Protein AF-A0A352AAH0-F1 (afdb_monomer_lite)

pLDDT: mean 77.25, std 19.18, range [34.0, 96.0]

Structure (mmCIF, N/CA/C/O backbone):
data_AF-A0A352AAH0-F1
#
_entry.id   AF-A0A352AAH0-F1
#
loop_
_atom_site.group_PDB
_atom_site.id
_atom_site.type_symbol
_atom_site.label_atom_id
_atom_site.label_alt_id
_atom_site.label_comp_id
_atom_site.label_asym_id
_atom_site.label_entity_id
_atom_site.label_seq_id
_atom_site.pdbx_PDB_ins_code
_atom_site.Cartn_x
_atom_site.Cartn_y
_atom_site.Cartn_z
_atom_site.occupancy
_atom_site.B_iso_or_equiv
_atom_site.auth_seq_id
_atom_site.auth_comp_id
_atom_site.auth_asym_id
_atom_site.auth_atom_id
_atom_site.pdbx_PDB_model_num
ATOM 1 N N . MET A 1 1 ? 11.071 5.634 -15.881 1.00 62.75 1 MET A N 1
ATOM 2 C CA . MET A 1 1 ? 10.618 4.222 -15.973 1.00 62.75 1 MET A CA 1
ATOM 3 C C . MET A 1 1 ? 9.137 4.159 -15.609 1.00 62.75 1 MET A C 1
ATOM 5 O O . MET A 1 1 ? 8.732 4.923 -14.745 1.00 62.75 1 MET A O 1
ATOM 9 N N . ARG A 1 2 ? 8.311 3.330 -16.268 1.00 62.19 2 ARG A N 1
ATOM 10 C CA . ARG A 1 2 ? 6.897 3.151 -15.871 1.00 62.19 2 ARG A CA 1
ATOM 11 C C . ARG A 1 2 ? 6.819 2.057 -14.805 1.00 62.19 2 ARG A C 1
ATOM 13 O O . ARG A 1 2 ? 7.285 0.951 -15.054 1.00 62.19 2 ARG A O 1
ATOM 20 N N . VAL A 1 3 ? 6.283 2.382 -13.632 1.00 69.81 3 VAL A N 1
ATOM 21 C CA . VAL A 1 3 ? 6.071 1.426 -12.536 1.00 69.81 3 VAL A CA 1
ATOM 22 C C . VAL A 1 3 ? 4.645 0.908 -12.629 1.00 69.81 3 VAL A C 1
ATOM 24 O O . VAL A 1 3 ? 3.704 1.700 -12.622 1.00 69.81 3 VAL A O 1
ATOM 27 N N . TYR A 1 4 ? 4.499 -0.410 -12.716 1.00 78.62 4 TYR A N 1
ATOM 28 C CA . TYR A 1 4 ? 3.206 -1.084 -12.709 1.00 78.62 4 TYR A CA 1
ATOM 29 C C . TYR A 1 4 ? 3.053 -1.847 -11.400 1.00 78.62 4 TYR A C 1
ATOM 31 O O . TYR A 1 4 ? 3.964 -2.559 -10.978 1.00 78.62 4 TYR A O 1
ATOM 39 N N . TRP A 1 5 ? 1.901 -1.683 -10.763 1.00 82.25 5 TRP A N 1
ATOM 40 C CA . TRP A 1 5 ? 1.512 -2.483 -9.612 1.00 82.25 5 TRP A CA 1
ATOM 41 C C . TRP A 1 5 ? 0.748 -3.699 -10.118 1.00 82.25 5 TRP A C 1
ATOM 43 O O . TRP A 1 5 ? -0.163 -3.560 -10.933 1.00 82.25 5 TRP A O 1
ATOM 53 N N . THR A 1 6 ? 1.134 -4.885 -9.659 1.00 90.12 6 THR A N 1
ATOM 54 C CA . THR A 1 6 ? 0.356 -6.099 -9.909 1.00 90.12 6 THR A CA 1
ATOM 55 C C . THR A 1 6 ? -0.872 -6.124 -9.000 1.00 90.12 6 THR A C 1
ATOM 57 O O . THR A 1 6 ? -0.882 -5.484 -7.945 1.00 90.12 6 THR A O 1
ATOM 60 N N . ASP A 1 7 ? -1.893 -6.893 -9.376 1.00 87.25 7 ASP A N 1
ATOM 61 C CA . ASP A 1 7 ? -3.091 -7.083 -8.546 1.00 87.25 7 ASP A CA 1
ATOM 62 C C . ASP A 1 7 ? -2.726 -7.593 -7.139 1.00 87.25 7 ASP A C 1
ATOM 64 O O . ASP A 1 7 ? -3.159 -7.044 -6.129 1.00 87.25 7 ASP A O 1
ATOM 68 N N . THR A 1 8 ? -1.787 -8.539 -7.057 1.00 89.56 8 THR A N 1
ATOM 69 C CA . THR A 1 8 ? -1.247 -9.042 -5.786 1.00 89.56 8 THR A CA 1
ATOM 70 C C . THR A 1 8 ? -0.598 -7.941 -4.946 1.00 89.56 8 THR A C 1
ATOM 72 O O . THR A 1 8 ? -0.777 -7.897 -3.730 1.00 89.56 8 THR A O 1
ATOM 75 N N . ALA A 1 9 ? 0.147 -7.022 -5.569 1.00 87.94 9 ALA A N 1
ATOM 76 C CA . ALA A 1 9 ? 0.769 -5.914 -4.849 1.00 87.94 9 ALA A CA 1
ATOM 77 C C . ALA A 1 9 ? -0.282 -4.945 -4.280 1.00 87.94 9 ALA A C 1
ATOM 79 O O . ALA A 1 9 ? -0.109 -4.445 -3.167 1.00 87.94 9 ALA A O 1
ATOM 80 N N . LEU A 1 10 ? -1.387 -4.727 -4.999 1.00 88.94 10 LEU A N 1
ATOM 81 C CA . LEU A 1 10 ? -2.528 -3.956 -4.500 1.00 88.94 10 LEU A CA 1
ATOM 82 C C . LEU A 1 10 ? -3.214 -4.667 -3.329 1.00 88.94 10 LEU A C 1
ATOM 84 O O . LEU A 1 10 ? -3.472 -4.035 -2.306 1.00 88.94 10 LEU A O 1
ATOM 88 N N . GLN A 1 11 ? -3.441 -5.980 -3.428 1.00 92.75 11 GLN A N 1
ATOM 89 C CA . GLN A 1 11 ? -4.023 -6.768 -2.337 1.00 92.75 11 GLN A CA 1
ATOM 90 C C . GLN A 1 11 ? -3.160 -6.730 -1.072 1.00 92.75 11 GLN A C 1
ATOM 92 O O . GLN A 1 11 ? -3.679 -6.544 0.028 1.00 92.75 11 GLN A O 1
ATOM 97 N N . HIS A 1 12 ? -1.838 -6.839 -1.210 1.00 91.75 12 HIS A N 1
ATOM 98 C CA . HIS A 1 12 ? -0.921 -6.710 -0.078 1.00 91.75 12 HIS A CA 1
ATOM 99 C C . HIS A 1 12 ? -0.962 -5.311 0.541 1.00 91.75 12 HIS A C 1
ATOM 101 O O . HIS A 1 12 ? -0.959 -5.182 1.765 1.00 91.75 12 HIS A O 1
ATOM 107 N N . LEU A 1 13 ? -1.037 -4.262 -0.279 1.00 91.56 13 LEU A N 1
ATOM 108 C CA . LEU A 1 13 ? -1.122 -2.889 0.212 1.00 91.56 13 LEU A CA 1
ATOM 109 C C . LEU A 1 13 ? -2.432 -2.646 0.980 1.00 91.56 13 LEU A C 1
ATOM 111 O O . LEU A 1 13 ? -2.405 -2.068 2.068 1.00 91.56 13 LEU A O 1
ATOM 115 N N . LEU A 1 14 ? -3.552 -3.169 0.474 1.00 92.50 14 LEU A N 1
ATOM 116 C CA . LEU A 1 14 ? -4.844 -3.151 1.165 1.00 92.50 14 LEU A CA 1
ATOM 117 C C . LEU A 1 14 ? -4.809 -3.947 2.475 1.00 92.50 14 LEU A C 1
ATOM 119 O O . LEU A 1 14 ? -5.347 -3.489 3.482 1.00 92.50 14 LEU A O 1
ATOM 123 N N . ALA A 1 15 ? -4.153 -5.109 2.496 1.00 94.38 15 ALA A N 1
ATOM 124 C CA . ALA A 1 15 ? -4.014 -5.923 3.701 1.00 94.38 15 ALA A CA 1
ATOM 125 C C . ALA A 1 15 ? -3.181 -5.215 4.784 1.00 94.38 15 ALA A C 1
ATOM 127 O O . ALA A 1 15 ? -3.567 -5.220 5.953 1.00 94.38 15 ALA A O 1
ATOM 128 N N . ILE A 1 16 ? -2.078 -4.559 4.400 1.00 91.94 16 ILE A N 1
ATOM 129 C CA . ILE A 1 16 ? -1.241 -3.757 5.307 1.00 91.94 16 ILE A CA 1
ATOM 130 C C . ILE A 1 16 ? -2.048 -2.595 5.888 1.00 91.94 16 ILE A C 1
ATOM 132 O O . ILE A 1 16 ? -2.048 -2.404 7.105 1.00 91.94 16 ILE A O 1
ATOM 136 N N . HIS A 1 17 ? -2.762 -1.848 5.040 1.00 94.38 17 HIS A N 1
ATOM 137 C CA . HIS A 1 17 ? -3.617 -0.748 5.491 1.00 94.38 17 HIS A CA 1
ATOM 138 C C . HIS A 1 17 ? -4.679 -1.246 6.469 1.00 94.38 17 HIS A C 1
ATOM 140 O O . HIS A 1 17 ? -4.738 -0.775 7.602 1.00 94.38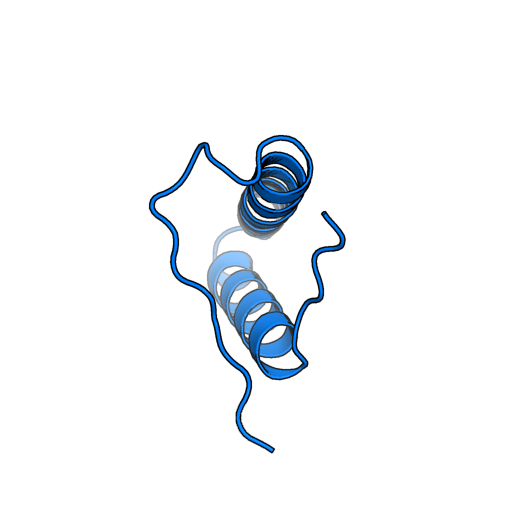 17 HIS A O 1
ATOM 146 N N . THR A 1 18 ? -5.429 -2.278 6.079 1.00 94.75 18 THR A N 1
ATOM 147 C CA . THR A 1 18 ? -6.505 -2.863 6.890 1.00 94.75 18 THR A CA 1
ATOM 148 C C . THR A 1 18 ? -5.993 -3.370 8.234 1.00 94.75 18 THR A C 1
ATOM 150 O O . THR A 1 18 ? -6.674 -3.230 9.246 1.00 94.75 18 THR A O 1
ATOM 153 N N . TYR A 1 19 ? -4.797 -3.962 8.274 1.00 96.00 19 TYR A N 1
ATOM 154 C CA . TYR A 1 19 ? -4.197 -4.440 9.514 1.00 96.00 19 TYR A CA 1
ATOM 155 C C . TYR A 1 19 ? -3.835 -3.287 10.457 1.00 96.00 19 TYR A C 1
ATOM 157 O O . TYR A 1 19 ? -4.187 -3.330 11.634 1.00 96.00 19 TYR A O 1
ATOM 165 N N . ILE A 1 20 ? -3.179 -2.244 9.945 1.00 93.44 20 ILE A N 1
ATOM 166 C CA . ILE A 1 20 ? -2.740 -1.094 10.747 1.00 93.44 20 ILE A CA 1
ATOM 167 C C . ILE A 1 20 ? -3.936 -0.237 11.186 1.00 93.44 20 ILE A C 1
ATOM 169 O O . ILE A 1 20 ? -3.966 0.250 12.320 1.00 93.44 20 ILE A O 1
ATOM 173 N N . AL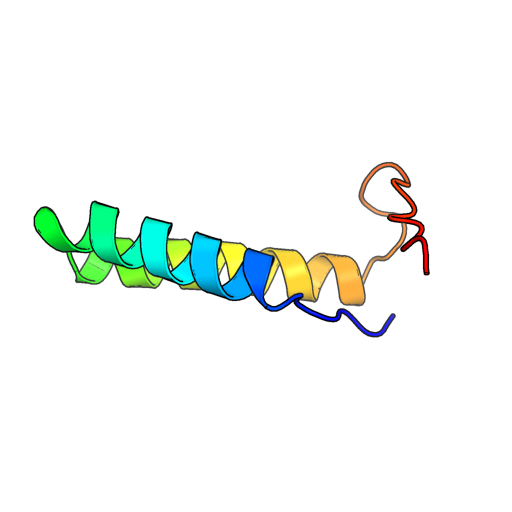A A 1 21 ? -4.952 -0.105 10.329 1.00 95.94 21 ALA A N 1
ATOM 174 C CA . ALA A 1 21 ? -6.144 0.696 10.583 1.00 95.94 21 ALA A CA 1
ATOM 175 C C . ALA A 1 21 ? -6.952 0.215 11.798 1.00 95.94 21 ALA A C 1
ATOM 177 O O . ALA A 1 21 ? -7.647 1.019 12.415 1.00 95.94 21 ALA A O 1
ATOM 178 N N . LYS A 1 22 ? -6.808 -1.060 12.197 1.00 95.88 22 LYS A N 1
ATOM 179 C CA . LYS A 1 22 ? -7.399 -1.604 13.434 1.00 95.88 22 LYS A CA 1
ATOM 180 C C . LYS A 1 22 ? -6.935 -0.863 14.687 1.00 95.88 22 LYS A C 1
ATOM 182 O O . LYS A 1 22 ? -7.686 -0.773 15.652 1.00 95.88 22 LYS A O 1
ATOM 187 N N . ASN A 1 23 ? -5.706 -0.352 14.671 1.00 94.81 23 ASN A N 1
ATOM 188 C CA . ASN A 1 23 ? -5.083 0.307 15.815 1.00 94.81 23 ASN A CA 1
ATOM 189 C C . ASN A 1 23 ? -4.990 1.820 15.603 1.00 94.81 23 ASN A C 1
ATOM 191 O O . ASN A 1 23 ? -5.189 2.586 16.542 1.00 94.81 23 ASN A O 1
ATOM 195 N N . SER A 1 24 ? -4.675 2.257 14.382 1.00 94.06 24 SER A N 1
ATOM 196 C CA . SER A 1 24 ? -4.636 3.674 14.029 1.00 94.06 24 SER A CA 1
ATOM 197 C C . SER A 1 24 ? -4.886 3.864 12.529 1.00 94.06 24 SER A C 1
ATOM 199 O O . SER A 1 24 ? -3.989 3.603 11.720 1.00 94.06 24 SER A O 1
ATOM 201 N N . PRO A 1 25 ? -6.076 4.349 12.131 1.00 91.75 25 PRO A N 1
ATOM 202 C CA . PRO A 1 25 ? -6.386 4.597 10.725 1.00 91.75 25 PRO A CA 1
ATOM 203 C C . PRO A 1 25 ? -5.507 5.701 10.128 1.00 91.75 25 PRO A C 1
ATOM 205 O O . PRO A 1 25 ? -5.015 5.555 9.015 1.00 91.75 25 PRO A O 1
ATOM 208 N N . GLN A 1 26 ? -5.194 6.749 10.895 1.00 93.06 26 GLN A N 1
ATOM 209 C CA . GLN A 1 26 ? -4.330 7.835 10.423 1.00 93.06 26 GLN A CA 1
ATOM 210 C C . GLN A 1 26 ? -2.902 7.346 10.148 1.00 93.06 26 GLN A C 1
ATOM 212 O O . GLN A 1 26 ? -2.248 7.797 9.209 1.00 93.06 26 GLN A O 1
ATOM 217 N N . TYR A 1 27 ? -2.398 6.410 10.958 1.00 91.62 27 TYR A N 1
ATOM 218 C CA . TYR A 1 27 ? -1.076 5.830 10.736 1.00 91.62 27 TYR A CA 1
ATOM 219 C C . TYR A 1 27 ? -1.056 4.878 9.533 1.00 91.62 27 TYR A C 1
ATOM 221 O O . TYR A 1 27 ? -0.060 4.836 8.810 1.00 91.62 27 TYR A O 1
ATOM 229 N N . ALA A 1 28 ? -2.155 4.160 9.277 1.00 90.69 28 ALA A N 1
ATOM 230 C CA . ALA A 1 28 ? -2.297 3.313 8.094 1.00 90.69 28 ALA A CA 1
ATOM 231 C C . ALA A 1 28 ? -2.150 4.126 6.797 1.00 90.69 28 ALA A C 1
ATOM 233 O O . ALA A 1 28 ? -1.403 3.720 5.901 1.00 90.69 28 ALA A O 1
ATOM 234 N N . ASP A 1 29 ? -2.769 5.308 6.738 1.00 92.62 29 ASP A N 1
ATOM 235 C CA . ASP A 1 29 ? -2.667 6.210 5.587 1.00 92.62 29 ASP A CA 1
ATOM 236 C C . 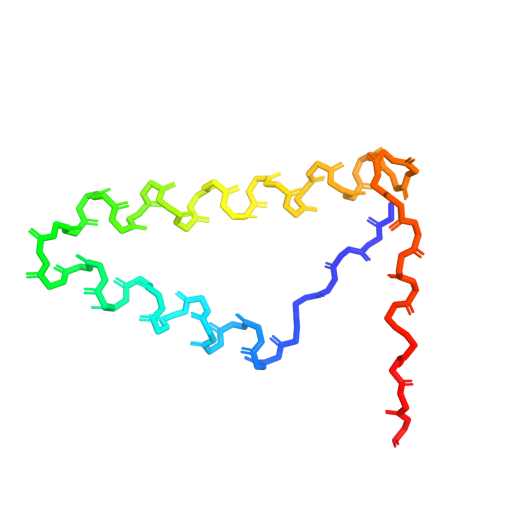ASP A 1 29 ? -1.222 6.682 5.372 1.00 92.62 29 ASP A C 1
ATOM 238 O O . ASP A 1 29 ? -0.696 6.589 4.264 1.00 92.62 29 ASP A O 1
ATOM 242 N N . ILE A 1 30 ? -0.520 7.079 6.443 1.00 93.38 30 ILE A N 1
ATOM 243 C CA . ILE A 1 30 ? 0.894 7.495 6.378 1.00 93.38 30 ILE A CA 1
ATOM 244 C C . ILE A 1 30 ? 1.787 6.375 5.819 1.00 93.38 30 ILE A C 1
ATOM 246 O O . ILE A 1 30 ? 2.728 6.641 5.062 1.00 93.38 30 ILE A O 1
ATOM 250 N N . VAL A 1 31 ? 1.529 5.122 6.199 1.00 91.50 31 VAL A N 1
ATOM 251 C CA . VAL A 1 31 ? 2.309 3.962 5.744 1.00 91.50 31 VAL A CA 1
ATOM 252 C C . VAL A 1 31 ? 2.088 3.695 4.254 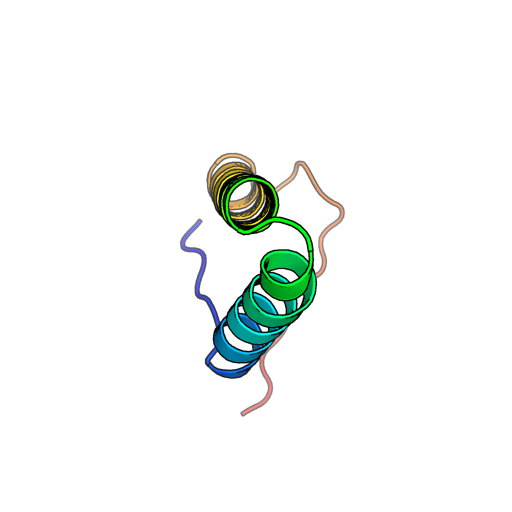1.00 91.50 31 VAL A C 1
ATOM 254 O O . VAL A 1 31 ? 3.068 3.542 3.517 1.00 91.50 31 VAL A O 1
ATOM 257 N N . VAL A 1 32 ? 0.835 3.707 3.793 1.00 89.88 32 VAL A N 1
ATOM 258 C CA . VAL A 1 32 ? 0.493 3.569 2.365 1.00 89.88 32 VAL A CA 1
ATOM 259 C C . VAL A 1 32 ? 1.122 4.689 1.535 1.00 89.88 32 VAL A C 1
ATOM 261 O O . VAL A 1 32 ? 1.730 4.440 0.490 1.00 89.88 32 VAL A O 1
ATOM 264 N N . ASP A 1 33 ? 1.066 5.916 2.039 1.00 89.94 33 ASP A N 1
ATOM 265 C CA . ASP A 1 33 ? 1.656 7.089 1.406 1.00 89.94 33 ASP A CA 1
ATOM 266 C C . ASP A 1 33 ? 3.179 6.976 1.249 1.00 89.94 33 ASP A C 1
ATOM 268 O O . ASP A 1 33 ? 3.756 7.409 0.247 1.00 89.94 33 ASP A O 1
ATOM 272 N N . ARG A 1 34 ? 3.868 6.413 2.249 1.00 90.44 34 ARG A N 1
ATOM 273 C CA . ARG A 1 34 ? 5.321 6.186 2.195 1.00 90.44 34 ARG A CA 1
ATOM 274 C C . ARG A 1 34 ? 5.685 5.118 1.168 1.00 90.44 34 ARG A C 1
ATOM 276 O O . ARG A 1 34 ? 6.633 5.315 0.408 1.00 90.44 34 ARG A O 1
ATOM 283 N N . LEU A 1 35 ? 4.934 4.018 1.127 1.00 87.56 35 LEU A N 1
ATOM 284 C CA . LEU A 1 35 ? 5.126 2.937 0.155 1.00 87.56 35 LEU A CA 1
ATOM 285 C C . LEU A 1 35 ? 4.927 3.444 -1.277 1.00 87.56 35 LEU A C 1
ATOM 287 O O . LEU A 1 35 ? 5.780 3.227 -2.137 1.00 87.56 35 LEU A O 1
ATOM 291 N N . THR A 1 36 ? 3.861 4.209 -1.506 1.00 86.06 36 THR A N 1
ATOM 292 C CA . THR A 1 36 ? 3.544 4.778 -2.821 1.00 86.06 36 THR A CA 1
ATOM 293 C C . THR A 1 36 ? 4.607 5.780 -3.274 1.00 86.06 36 THR A C 1
ATOM 295 O O . THR A 1 36 ? 5.094 5.700 -4.405 1.00 86.06 36 THR A O 1
ATOM 298 N N . ARG A 1 37 ? 5.052 6.675 -2.378 1.00 84.62 37 ARG A N 1
ATOM 299 C CA . ARG A 1 37 ? 6.130 7.637 -2.670 1.00 84.62 37 ARG A CA 1
ATOM 300 C C . ARG A 1 37 ? 7.459 6.961 -2.988 1.00 84.62 37 ARG A C 1
ATOM 302 O O . ARG A 1 37 ? 8.162 7.399 -3.897 1.00 84.62 37 ARG 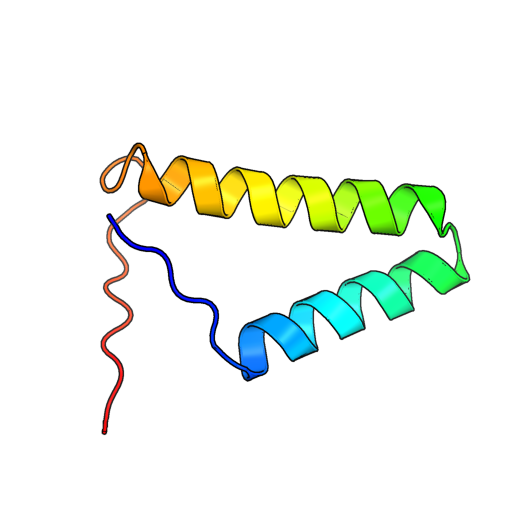A O 1
ATOM 309 N N . ARG A 1 38 ? 7.807 5.877 -2.291 1.00 82.00 38 ARG A N 1
ATOM 310 C CA . ARG A 1 38 ? 9.044 5.131 -2.567 1.00 82.00 38 ARG A CA 1
ATOM 311 C C . ARG A 1 38 ? 9.006 4.459 -3.941 1.00 82.00 38 ARG A C 1
ATOM 313 O O . ARG A 1 38 ? 9.998 4.512 -4.664 1.00 82.00 38 ARG A O 1
ATOM 320 N N . SER A 1 39 ? 7.859 3.917 -4.347 1.00 79.56 39 SER A N 1
ATOM 321 C CA . SER A 1 39 ? 7.668 3.376 -5.701 1.00 79.56 39 SER A CA 1
ATOM 322 C C . SER A 1 39 ? 7.798 4.454 -6.785 1.00 79.56 39 SER A C 1
ATOM 324 O O . SER A 1 39 ? 8.406 4.212 -7.827 1.00 79.56 39 SER A O 1
ATOM 326 N N . GLN A 1 40 ? 7.305 5.671 -6.531 1.00 79.00 40 GLN A N 1
ATOM 327 C CA . GLN A 1 40 ? 7.496 6.816 -7.433 1.00 79.00 40 GLN A CA 1
ATOM 328 C C . GLN A 1 40 ? 8.966 7.257 -7.516 1.00 79.00 40 GLN A C 1
ATOM 330 O O . GLN A 1 40 ? 9.451 7.575 -8.600 1.00 79.00 40 GLN A O 1
ATOM 335 N N . GLN A 1 41 ? 9.708 7.227 -6.404 1.00 77.12 41 GLN A N 1
ATOM 336 C CA . GLN A 1 41 ? 11.144 7.531 -6.405 1.00 77.12 41 GLN A CA 1
ATOM 337 C C . GLN A 1 41 ? 11.948 6.530 -7.241 1.00 77.12 41 GLN A C 1
ATOM 339 O O . GLN A 1 41 ? 12.818 6.947 -7.999 1.00 77.12 41 GLN A O 1
ATOM 344 N N . ILE A 1 42 ? 11.622 5.235 -7.175 1.00 72.94 42 ILE A N 1
ATOM 345 C CA . ILE A 1 42 ? 12.249 4.206 -8.025 1.00 72.94 42 ILE A CA 1
ATOM 346 C C . ILE A 1 42 ? 11.960 4.476 -9.513 1.00 72.94 42 ILE A C 1
ATOM 348 O O . ILE A 1 42 ? 12.827 4.279 -10.362 1.00 72.94 42 ILE A O 1
ATOM 352 N N . ALA A 1 43 ? 10.774 4.997 -9.847 1.00 69.56 43 ALA A N 1
ATOM 353 C CA . ALA A 1 43 ? 10.441 5.396 -11.217 1.00 69.56 43 ALA A CA 1
ATOM 354 C C . ALA A 1 43 ? 11.319 6.551 -11.742 1.00 69.56 43 ALA A C 1
ATOM 356 O O . ALA A 1 43 ? 11.628 6.583 -12.943 1.00 69.56 43 ALA A O 1
ATOM 357 N N . ALA A 1 44 ? 11.683 7.481 -10.848 1.00 65.88 44 ALA A N 1
ATOM 358 C CA . ALA A 1 44 ? 12.510 8.659 -11.116 1.00 65.88 44 ALA A CA 1
ATOM 359 C C . ALA A 1 44 ? 14.018 8.350 -11.110 1.00 65.88 44 ALA A C 1
ATOM 361 O O . ALA A 1 44 ? 14.762 8.932 -11.895 1.00 65.88 44 ALA A O 1
ATOM 362 N N . PHE A 1 45 ? 14.456 7.395 -10.286 1.00 63.53 45 PHE A N 1
ATOM 363 C CA . PHE A 1 45 ? 15.845 6.952 -10.165 1.00 63.53 45 PHE A CA 1
ATOM 364 C C . PHE A 1 45 ? 15.937 5.423 -10.313 1.00 63.53 45 PHE A C 1
ATOM 366 O O . PHE A 1 45 ? 16.146 4.708 -9.334 1.00 63.53 45 PHE A O 1
ATOM 373 N N . PRO A 1 46 ? 15.814 4.884 -11.538 1.00 61.44 46 PRO A N 1
ATOM 374 C CA . PRO A 1 46 ? 15.769 3.436 -11.771 1.00 61.44 46 PRO A CA 1
ATOM 375 C C . PRO A 1 46 ? 17.059 2.684 -11.388 1.00 61.44 46 PRO A C 1
ATOM 377 O O . PRO A 1 46 ? 17.057 1.459 -11.364 1.00 61.44 46 PRO A O 1
ATOM 380 N N . LEU A 1 47 ? 18.149 3.397 -11.079 1.00 61.91 47 LEU A N 1
ATOM 381 C CA . LEU A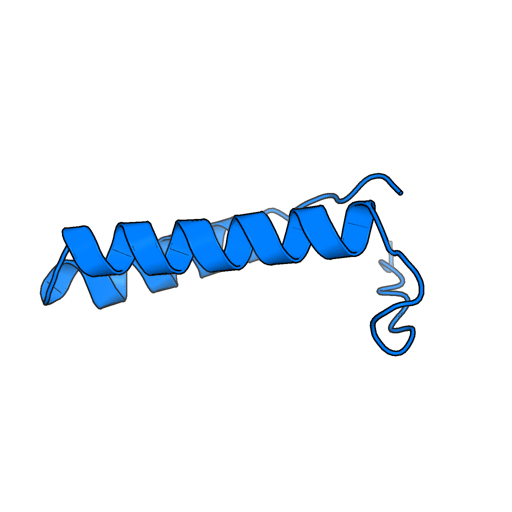 1 47 ? 19.457 2.842 -10.710 1.00 61.91 47 LEU A CA 1
ATOM 382 C C . LEU A 1 47 ? 19.824 3.045 -9.225 1.00 61.91 47 LEU A C 1
ATOM 384 O O . LEU A 1 47 ? 20.926 2.684 -8.822 1.00 61.91 47 LEU A O 1
ATOM 388 N N . SER A 1 48 ? 18.947 3.626 -8.393 1.00 60.53 48 SER A N 1
ATOM 389 C CA . SER A 1 48 ? 19.260 3.912 -6.977 1.00 60.53 48 SER A CA 1
ATOM 390 C C . SER A 1 48 ? 18.967 2.753 -6.015 1.00 60.53 48 SER A C 1
ATOM 392 O O . SER A 1 48 ? 19.231 2.860 -4.819 1.00 60.53 48 SER A O 1
ATOM 394 N N . GLY A 1 49 ? 18.412 1.649 -6.511 1.00 52.03 49 GLY A N 1
ATOM 395 C CA . GLY A 1 49 ? 18.254 0.396 -5.779 1.00 52.03 49 GLY A CA 1
ATOM 396 C C . GLY A 1 49 ? 18.820 -0.736 -6.623 1.00 52.03 49 GLY A C 1
ATOM 397 O O . GLY A 1 49 ? 18.564 -0.770 -7.823 1.00 52.03 49 GLY A O 1
ATOM 398 N N . GLY A 1 50 ? 19.607 -1.626 -6.010 1.00 53.41 50 GLY A N 1
ATOM 399 C CA . GLY A 1 50 ? 20.200 -2.780 -6.684 1.00 53.41 50 GLY A CA 1
ATOM 400 C C . GLY A 1 50 ? 19.180 -3.484 -7.576 1.00 53.41 50 GLY A C 1
ATOM 401 O O . GLY A 1 50 ? 18.112 -3.890 -7.118 1.00 53.41 50 GLY A O 1
ATOM 402 N N . THR A 1 51 ? 19.513 -3.558 -8.860 1.00 45.38 51 THR A N 1
ATOM 403 C CA . THR A 1 51 ? 18.717 -4.121 -9.945 1.00 45.38 51 THR A CA 1
ATOM 404 C C . THR A 1 51 ? 18.155 -5.490 -9.566 1.00 45.38 51 THR A C 1
ATOM 406 O O . THR A 1 51 ? 18.845 -6.498 -9.658 1.00 45.38 51 THR A O 1
ATOM 409 N N . THR A 1 52 ? 16.883 -5.543 -9.177 1.00 36.94 52 THR A N 1
ATOM 410 C CA . THR A 1 52 ? 16.086 -6.767 -9.289 1.00 36.94 52 THR A CA 1
ATOM 411 C C . THR A 1 52 ? 15.084 -6.517 -10.396 1.00 36.94 52 THR A C 1
ATOM 413 O O . THR A 1 52 ? 14.031 -5.911 -10.206 1.00 36.94 52 THR A O 1
ATOM 416 N N . ILE A 1 53 ? 15.485 -6.931 -11.592 1.00 37.97 53 ILE A N 1
ATOM 417 C CA . ILE A 1 53 ? 14.616 -7.069 -12.751 1.00 37.97 53 ILE A CA 1
ATOM 418 C C . ILE A 1 53 ? 13.589 -8.128 -12.347 1.00 37.97 53 ILE A C 1
ATOM 420 O O . ILE A 1 53 ? 13.916 -9.311 -12.277 1.00 37.97 53 ILE A O 1
ATOM 424 N N . ILE A 1 54 ? 12.372 -7.717 -11.994 1.00 42.97 54 ILE A N 1
ATOM 425 C CA . ILE A 1 54 ? 11.281 -8.668 -11.774 1.00 42.97 54 ILE A CA 1
ATOM 426 C C . ILE A 1 54 ? 10.820 -9.082 -13.169 1.00 42.97 54 ILE A C 1
ATOM 428 O O . ILE A 1 54 ? 9.968 -8.440 -13.781 1.00 42.97 54 ILE A O 1
ATOM 432 N N . GLN A 1 55 ? 11.485 -10.096 -13.717 1.00 39.84 55 GLN A N 1
ATOM 433 C CA . GLN A 1 55 ? 11.091 -10.730 -14.963 1.00 39.84 55 GLN A CA 1
ATOM 434 C C . GLN A 1 55 ? 9.775 -11.467 -14.704 1.00 39.84 55 GLN A C 1
ATOM 436 O O . GLN A 1 55 ? 9.738 -12.445 -13.961 1.00 39.84 55 GLN A O 1
ATOM 441 N N . LEU A 1 56 ? 8.683 -10.949 -15.263 1.00 40.84 56 LEU A N 1
ATOM 442 C CA . LEU A 1 56 ? 7.386 -11.614 -15.240 1.00 40.84 56 LEU A CA 1
ATOM 443 C C . LEU A 1 56 ? 7.436 -12.767 -16.250 1.00 40.84 56 LEU A C 1
ATOM 445 O O . LEU A 1 56 ? 7.568 -12.536 -17.451 1.00 40.84 56 LEU A O 1
ATOM 449 N N . SER A 1 57 ? 7.389 -14.001 -15.742 1.00 34.00 57 SER A N 1
ATOM 450 C CA . SER A 1 57 ? 7.044 -15.179 -16.540 1.00 34.00 57 SER A CA 1
ATOM 451 C C . SER A 1 57 ? 5.601 -15.047 -17.011 1.00 34.00 57 SER A C 1
ATOM 453 O O . SER A 1 57 ? 4.737 -14.646 -16.229 1.00 34.00 57 SER A O 1
ATOM 455 N N . GLN A 1 58 ? 5.405 -15.398 -18.281 1.00 37.09 58 GLN A N 1
ATOM 456 C CA . GLN A 1 58 ? 4.125 -15.685 -18.929 1.00 37.09 58 GLN A CA 1
ATOM 457 C C . GLN A 1 58 ? 3.323 -16.730 -18.152 1.00 37.09 58 GLN A C 1
ATOM 459 O O . GLN A 1 58 ? 3.976 -17.607 -17.531 1.00 37.09 58 GLN A O 1
#

Foldseek 3Di:
DDDDQDPVNVVVLVVQQVVCVVPPNVVSVVVSVVVVVVSVVCVVVVPPDPDDPPDDDD

Sequence (58 aa):
MRVYWTDTALQHLLAIHTYIAKNSPQYADIVVDRLTRRSQQIAAFPLSGGTTIIQLSQ

Secondary structure (DSSP, 8-state):
------HHHHHHHHHHHHHHHTT-HHHHHHHHHHHHHHHHHHHH-TTSS---------

Radius of gyration: 13.5 Å; chains: 1; bounding box: 28×24×35 Å